Protein AF-A0AAV1JFX5-F1 (afdb_monomer)

Secondary structure (DSSP, 8-state):
--------GGGTT--TTSTTS-TTSS----------B-HHHHHTT---BSTTTTTT-TTTT--SHHHHHHHHHHHHHHHHHHHHHHHHHHHHHHHHHHHHHTT--S--------------

Sequence (120 aa):
MSLPNGVDVSQLVQHPVLAALPPFFLRASERYQRTPKCARCRNHGVVSALKGHKRYCRWRDCVCAKCTLIAERQRVMAAQVALRRQQAQEENEARELNLLYGGQPSGAPHFPEISDEPGN

Foldseek 3Di:
DDDDDDDDPVVVVPDPPVVPDPPVVPPPDPPCPPQDWDQQLVVVVHTDRPVVCQVVPPCNPPDPPSVVVVVVVVVVVVVVVVVVVVVVVVVVVVVVCCVVPVPDDPDDPPDPPPPPDDDD

Structure (mmCIF, N/CA/C/O backbone):
data_AF-A0AAV1JFX5-F1
#
_entry.id   AF-A0AAV1JFX5-F1
#
loop_
_atom_site.group_PDB
_atom_site.id
_atom_site.type_symbol
_atom_site.label_atom_id
_atom_site.label_alt_id
_atom_site.label_comp_id
_atom_site.label_asym_id
_atom_site.label_entity_id
_atom_site.label_seq_id
_atom_site.pdbx_PDB_ins_code
_atom_site.Cartn_x
_atom_site.Cartn_y
_atom_site.Cartn_z
_atom_site.occupancy
_atom_site.B_iso_or_equiv
_atom_site.auth_seq_id
_atom_site.auth_comp_id
_atom_site.auth_asym_id
_atom_site.auth_atom_id
_atom_site.pdbx_PDB_model_num
ATOM 1 N N . MET A 1 1 ? -7.081 -19.475 43.893 1.00 43.19 1 MET A N 1
ATOM 2 C CA . MET A 1 1 ? -6.155 -20.075 42.907 1.00 43.19 1 MET A CA 1
ATOM 3 C C . MET A 1 1 ? -5.531 -18.916 42.160 1.00 43.19 1 MET A C 1
ATOM 5 O O . MET A 1 1 ? -6.092 -18.435 41.188 1.00 43.19 1 MET A O 1
ATOM 9 N N . SER A 1 2 ? -4.455 -18.385 42.729 1.00 47.59 2 SER A N 1
ATOM 10 C CA . SER A 1 2 ? -3.799 -17.162 42.276 1.00 47.59 2 SER A CA 1
ATOM 11 C C . SER A 1 2 ? -2.368 -17.548 41.945 1.00 47.59 2 SER A C 1
ATOM 13 O 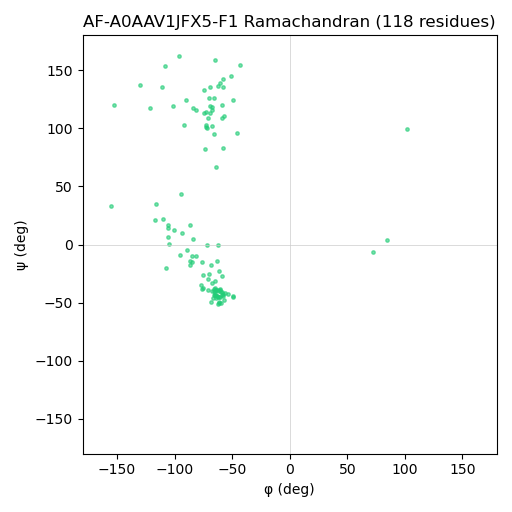O . SER A 1 2 ? -1.656 -18.035 42.820 1.00 47.59 2 SER A O 1
ATOM 15 N N . LEU A 1 3 ? -1.979 -17.405 40.683 1.00 50.19 3 LEU A N 1
ATOM 16 C CA . LEU A 1 3 ? -0.598 -17.591 40.254 1.00 50.19 3 LEU A CA 1
ATOM 17 C C . LEU A 1 3 ? 0.111 -16.238 40.351 1.00 50.19 3 LEU A C 1
ATOM 19 O O . LEU A 1 3 ? -0.376 -15.277 39.751 1.00 50.19 3 LEU A O 1
ATOM 23 N N . PRO A 1 4 ? 1.228 -16.133 41.085 1.00 60.03 4 PRO A N 1
ATOM 24 C CA . PRO A 1 4 ? 2.057 -14.949 41.051 1.00 60.03 4 PRO A CA 1
ATOM 25 C C . PRO A 1 4 ? 3.230 -15.121 40.076 1.00 60.03 4 PRO A C 1
ATOM 27 O O . PRO A 1 4 ? 3.654 -16.230 39.753 1.00 60.03 4 PRO A O 1
ATOM 30 N N . ASN A 1 5 ? 3.785 -13.959 39.740 1.00 56.66 5 ASN A N 1
ATOM 31 C CA . ASN A 1 5 ? 5.135 -13.680 39.255 1.00 56.66 5 ASN A CA 1
ATOM 32 C C . ASN A 1 5 ? 5.292 -13.433 37.754 1.00 56.66 5 ASN A C 1
ATOM 34 O O . ASN A 1 5 ? 5.405 -14.329 36.922 1.00 56.66 5 ASN A O 1
ATOM 38 N N . GLY A 1 6 ? 5.362 -12.129 37.467 1.00 57.31 6 GLY A N 1
ATOM 39 C CA . GLY A 1 6 ? 5.930 -11.576 36.256 1.00 57.31 6 GLY A CA 1
ATOM 40 C C . GLY A 1 6 ? 7.383 -12.000 36.081 1.00 57.31 6 GLY A C 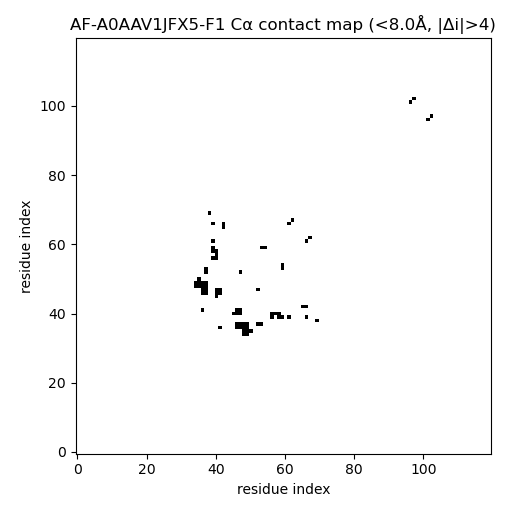1
ATOM 41 O O . GLY A 1 6 ? 8.160 -12.103 37.029 1.00 57.31 6 GLY A O 1
ATOM 42 N N . VAL A 1 7 ? 7.724 -12.252 34.828 1.00 56.00 7 VAL A N 1
ATOM 43 C CA . VAL A 1 7 ? 9.093 -12.495 34.404 1.00 56.00 7 VAL A CA 1
ATOM 44 C C . VAL A 1 7 ? 9.844 -11.164 34.404 1.00 56.00 7 VAL A C 1
ATOM 46 O O . VAL A 1 7 ? 9.533 -10.248 33.643 1.00 56.00 7 VAL A O 1
ATOM 49 N N . ASP A 1 8 ? 10.809 -11.046 35.308 1.00 57.50 8 ASP A N 1
ATOM 50 C CA . ASP A 1 8 ? 11.754 -9.938 35.366 1.00 57.50 8 ASP A CA 1
ATOM 51 C C . ASP A 1 8 ? 12.711 -10.018 34.162 1.00 57.50 8 ASP A C 1
ATOM 53 O O . ASP A 1 8 ? 13.512 -10.945 34.028 1.00 57.50 8 ASP A O 1
ATOM 57 N N . VAL A 1 9 ? 12.609 -9.042 33.255 1.00 59.19 9 VAL A N 1
ATOM 58 C CA . VAL A 1 9 ? 13.401 -8.952 32.010 1.00 59.19 9 VAL A CA 1
ATOM 59 C C . VAL A 1 9 ? 14.908 -8.787 32.287 1.00 59.19 9 VAL A C 1
ATOM 61 O O . VAL A 1 9 ? 15.726 -9.019 31.395 1.00 59.19 9 VAL A O 1
ATOM 64 N N . SER A 1 10 ? 15.301 -8.465 33.524 1.00 55.00 10 SER A N 1
ATOM 65 C CA . SER A 1 10 ? 16.703 -8.327 33.940 1.00 55.00 10 SER A CA 1
ATOM 66 C C . SER A 1 10 ? 17.442 -9.658 34.147 1.00 55.00 10 SER A C 1
ATOM 68 O O . SER A 1 10 ? 18.677 -9.668 34.145 1.00 55.00 10 SER A O 1
ATOM 70 N N . GLN A 1 11 ? 16.748 -10.799 34.247 1.00 52.06 11 GLN A N 1
ATOM 71 C CA . GLN A 1 11 ? 17.409 -12.110 34.385 1.00 52.06 11 GLN A CA 1
ATOM 72 C C . GLN A 1 11 ? 17.818 -12.756 33.051 1.00 52.06 11 GLN A C 1
ATOM 74 O O . GLN A 1 11 ? 18.674 -13.641 33.034 1.00 52.06 11 GLN A O 1
ATOM 79 N N . LEU A 1 12 ? 17.308 -12.280 31.907 1.00 57.41 12 LEU A N 1
ATOM 80 C CA . LEU A 1 12 ? 17.675 -12.837 30.595 1.00 57.41 12 LEU A CA 1
ATOM 81 C C . LEU A 1 12 ? 19.139 -12.542 30.206 1.00 57.41 12 LEU A C 1
ATOM 83 O O . LEU A 1 12 ? 19.706 -13.210 29.344 1.00 57.41 12 LEU A O 1
ATOM 87 N N . VAL A 1 13 ? 19.772 -11.569 30.866 1.00 56.12 13 VAL A N 1
ATOM 88 C CA . VAL A 1 13 ? 21.136 -11.110 30.557 1.00 56.12 13 VAL A CA 1
ATOM 89 C C . VAL A 1 13 ? 22.223 -11.879 31.324 1.00 56.12 13 VAL A C 1
ATOM 91 O O . VAL A 1 13 ? 23.406 -11.656 31.092 1.00 56.12 13 VAL A O 1
ATOM 94 N N . GLN A 1 14 ? 21.846 -12.788 32.231 1.00 57.25 14 GLN A N 1
ATOM 95 C CA . GLN A 1 14 ? 22.782 -13.467 33.143 1.00 57.25 14 GLN A CA 1
ATOM 96 C C . GLN A 1 14 ? 23.077 -14.928 32.763 1.00 57.25 14 GLN A C 1
ATOM 98 O O . GLN A 1 14 ? 23.865 -15.590 33.435 1.00 57.25 14 GLN A O 1
ATOM 103 N N . HIS A 1 15 ? 22.501 -15.445 31.671 1.00 50.72 15 HIS A N 1
ATOM 104 C CA . HIS A 1 15 ? 22.771 -16.814 31.229 1.00 50.72 15 HIS A CA 1
ATOM 105 C C . HIS A 1 15 ? 24.053 -16.898 30.371 1.00 50.72 15 HIS A C 1
ATOM 107 O O . HIS A 1 15 ? 24.092 -16.355 29.263 1.00 50.72 15 HIS A O 1
ATOM 113 N N . PRO A 1 16 ? 25.094 -17.635 30.816 1.00 51.91 16 PRO A N 1
ATOM 114 C CA . PRO A 1 16 ? 26.427 -17.636 30.197 1.00 51.91 16 PRO A CA 1
ATOM 115 C C . PRO A 1 16 ? 26.495 -18.353 28.836 1.00 51.91 16 PRO A C 1
ATOM 117 O O . PRO A 1 16 ? 27.546 -18.381 28.203 1.00 51.91 16 PRO A O 1
ATOM 120 N N . VAL A 1 17 ? 25.385 -18.909 28.343 1.00 55.44 17 VAL A N 1
ATOM 121 C CA . VAL A 1 17 ? 25.326 -19.634 27.061 1.00 55.44 17 VAL A CA 1
ATOM 122 C C . VAL A 1 17 ? 25.125 -18.722 25.843 1.00 55.44 17 VAL A C 1
ATOM 124 O O . VAL A 1 17 ? 25.283 -19.174 24.713 1.00 55.44 17 VAL A O 1
ATOM 127 N N . LEU A 1 18 ? 24.823 -17.433 26.045 1.00 56.38 18 LEU A N 1
ATOM 128 C CA . LEU A 1 18 ? 24.662 -16.456 24.955 1.00 56.38 18 LEU A CA 1
ATOM 129 C C . LEU A 1 18 ? 25.982 -15.793 24.521 1.00 56.38 18 LEU A C 1
ATOM 131 O O . LEU A 1 18 ? 26.044 -15.203 23.445 1.00 56.38 18 LEU A O 1
ATOM 135 N N . ALA A 1 19 ? 27.048 -15.914 25.319 1.00 55.50 19 ALA A N 1
ATOM 136 C CA . ALA A 1 19 ? 28.344 -15.284 25.049 1.00 55.50 19 ALA A CA 1
ATOM 137 C C . ALA A 1 19 ? 29.227 -16.058 24.047 1.00 55.50 19 ALA A C 1
ATOM 139 O O . ALA A 1 19 ? 30.244 -15.535 23.601 1.00 55.50 19 ALA A O 1
ATOM 140 N N . ALA A 1 20 ? 28.851 -17.290 23.682 1.00 57.72 20 ALA A N 1
ATOM 141 C CA . ALA A 1 20 ? 29.642 -18.171 22.815 1.00 57.72 20 ALA A CA 1
ATOM 142 C C . ALA A 1 20 ? 29.091 -18.305 21.382 1.00 57.72 20 ALA A C 1
ATOM 144 O O . ALA A 1 20 ? 29.590 -19.117 20.601 1.00 57.72 20 ALA A O 1
ATOM 145 N N . LEU A 1 21 ? 28.064 -17.533 21.008 1.00 59.91 21 LEU A N 1
ATOM 146 C CA . LEU A 1 21 ? 27.555 -17.559 19.639 1.00 59.91 21 LEU A CA 1
ATOM 147 C C . LEU A 1 21 ? 28.527 -16.816 18.701 1.00 59.91 21 LEU A C 1
ATOM 149 O O . LEU A 1 21 ? 28.950 -15.704 19.022 1.00 59.91 21 LEU A O 1
ATOM 153 N N . PRO A 1 22 ? 28.878 -17.393 17.533 1.00 58.06 22 PRO A N 1
ATOM 154 C CA . PRO A 1 22 ? 29.764 -16.760 16.562 1.00 58.06 22 PRO A CA 1
ATOM 155 C C . PRO A 1 22 ? 29.308 -15.326 16.233 1.00 58.06 22 PRO A C 1
ATOM 157 O O . PRO A 1 22 ? 28.100 -15.097 16.095 1.00 58.06 22 PRO A O 1
ATOM 160 N N . PRO A 1 23 ? 30.229 -14.372 15.986 1.00 56.78 23 PRO A N 1
ATOM 161 C CA . PRO A 1 23 ? 29.908 -12.966 15.695 1.00 56.78 23 PRO A CA 1
ATOM 162 C C . PRO A 1 23 ? 29.085 -12.761 14.408 1.00 56.78 23 PRO A C 1
ATOM 164 O O . PRO A 1 23 ? 28.708 -11.641 14.072 1.00 56.78 23 PRO A O 1
ATOM 167 N N . PHE A 1 24 ? 28.755 -13.840 13.698 1.00 57.38 24 PHE A N 1
ATOM 168 C CA . PHE A 1 24 ? 27.802 -13.846 12.596 1.00 57.38 24 PHE A CA 1
ATOM 169 C C . PHE A 1 24 ? 26.345 -13.641 13.042 1.00 57.38 24 PHE A C 1
ATOM 171 O O . PHE A 1 24 ? 25.556 -13.121 12.257 1.00 57.38 24 PHE A O 1
ATOM 178 N N . PHE A 1 25 ? 25.976 -13.981 14.284 1.00 58.72 25 PHE A N 1
ATOM 179 C CA . PHE A 1 25 ? 24.579 -13.906 14.745 1.00 58.72 25 PHE A CA 1
ATOM 180 C C . PHE A 1 25 ? 24.217 -12.608 15.492 1.00 58.72 25 PHE A C 1
ATOM 182 O O . PHE A 1 25 ? 23.037 -12.341 15.703 1.00 58.72 25 PHE A O 1
ATOM 189 N N . LEU A 1 26 ? 25.195 -11.755 15.829 1.00 59.72 26 LEU A N 1
ATOM 190 C CA . LEU A 1 26 ? 24.975 -10.483 16.545 1.00 59.72 26 LEU A CA 1
ATOM 191 C C . LEU A 1 26 ? 24.976 -9.233 15.644 1.00 59.72 26 LEU A C 1
ATOM 193 O O . LEU A 1 26 ? 24.945 -8.109 16.138 1.00 59.72 26 LEU A O 1
ATOM 197 N N . ARG A 1 27 ? 24.919 -9.390 14.316 1.00 59.03 27 ARG A N 1
ATOM 198 C CA . ARG A 1 27 ? 24.672 -8.274 13.376 1.00 59.03 27 ARG A CA 1
ATOM 199 C C . ARG A 1 27 ? 23.197 -8.121 12.995 1.00 59.03 27 ARG A C 1
ATOM 201 O O . ARG A 1 27 ? 22.863 -7.887 11.838 1.00 59.03 27 ARG A O 1
ATOM 208 N N . ALA A 1 28 ? 22.296 -8.228 13.965 1.00 55.94 28 ALA A N 1
ATOM 209 C CA . ALA A 1 28 ? 20.855 -8.173 13.712 1.00 55.94 28 ALA A CA 1
ATOM 210 C C . ALA A 1 28 ? 20.153 -6.974 14.369 1.00 55.94 28 ALA A C 1
ATOM 212 O O . ALA A 1 28 ? 19.009 -7.089 14.789 1.00 55.94 28 ALA A O 1
ATOM 213 N N . SER A 1 29 ? 20.807 -5.809 14.458 1.00 58.09 29 SER A N 1
ATOM 214 C CA . SER A 1 29 ? 20.095 -4.557 14.771 1.00 58.09 29 SER A CA 1
ATOM 215 C C . SER A 1 29 ? 20.805 -3.295 14.270 1.00 58.09 29 SER A C 1
ATOM 217 O O . SER A 1 29 ? 20.731 -2.226 14.871 1.00 58.09 29 SER A O 1
ATOM 219 N N . GLU A 1 30 ? 21.492 -3.387 13.130 1.00 56.09 30 GLU A N 1
ATOM 220 C CA . GLU A 1 30 ? 21.844 -2.179 12.388 1.00 56.09 30 GLU A CA 1
ATOM 221 C C . GLU A 1 30 ? 20.543 -1.649 11.784 1.00 56.09 30 GLU A C 1
ATOM 223 O O . GLU A 1 30 ? 19.945 -2.279 10.906 1.00 56.09 30 GLU A O 1
ATOM 228 N N . ARG A 1 31 ? 20.064 -0.523 12.319 1.00 55.62 31 ARG A N 1
ATOM 229 C CA . ARG A 1 31 ? 18.845 0.177 11.911 1.00 55.62 31 ARG A CA 1
ATOM 230 C C . ARG A 1 31 ? 18.942 0.696 10.478 1.00 55.62 31 ARG A C 1
ATOM 232 O O . ARG A 1 31 ? 18.907 1.899 10.226 1.00 55.62 31 ARG A O 1
ATOM 239 N N . TYR A 1 32 ? 18.994 -0.203 9.509 1.00 53.62 32 TYR A N 1
ATOM 240 C CA . TYR A 1 32 ? 18.782 0.143 8.124 1.00 53.62 32 TYR A CA 1
ATOM 241 C C . TYR A 1 32 ? 17.281 0.390 7.975 1.00 53.62 32 TYR A C 1
ATOM 243 O O . TYR A 1 32 ? 16.524 -0.492 7.564 1.00 53.62 32 TYR A O 1
ATOM 251 N N . GLN A 1 33 ? 16.832 1.596 8.340 1.00 59.69 33 GLN A N 1
ATOM 252 C CA . GLN A 1 33 ? 15.591 2.154 7.820 1.00 59.69 33 GLN A CA 1
ATOM 253 C C . GLN A 1 33 ? 15.746 2.186 6.297 1.00 59.69 33 GLN A C 1
ATOM 255 O O . GLN A 1 33 ? 16.198 3.165 5.711 1.00 59.69 33 GLN A O 1
ATOM 260 N N . ARG A 1 34 ? 15.471 1.049 5.647 1.00 76.81 34 ARG A N 1
ATOM 261 C CA . ARG A 1 34 ? 15.543 0.896 4.198 1.00 76.81 34 ARG A CA 1
ATOM 262 C C . ARG A 1 34 ? 14.613 1.960 3.634 1.00 76.81 34 ARG A C 1
ATOM 264 O O . ARG A 1 34 ? 13.398 1.845 3.784 1.00 76.81 34 ARG A O 1
ATOM 271 N N . THR A 1 35 ? 15.181 2.976 2.983 1.00 81.56 35 THR A N 1
ATOM 272 C CA . THR A 1 35 ? 14.399 3.980 2.264 1.00 81.56 35 THR A CA 1
ATOM 273 C C . THR A 1 35 ? 13.398 3.253 1.368 1.00 81.56 35 THR A C 1
ATOM 275 O O . THR A 1 35 ? 13.806 2.388 0.577 1.00 81.56 35 THR A O 1
ATOM 278 N N . PRO A 1 36 ? 12.089 3.537 1.493 1.00 92.31 36 PRO A N 1
ATOM 279 C CA . PRO A 1 36 ? 11.079 2.800 0.757 1.00 92.31 36 PRO A CA 1
ATOM 280 C C . PRO A 1 36 ? 11.292 2.998 -0.744 1.00 92.31 36 PRO A C 1
ATOM 282 O O . PRO A 1 36 ? 11.548 4.108 -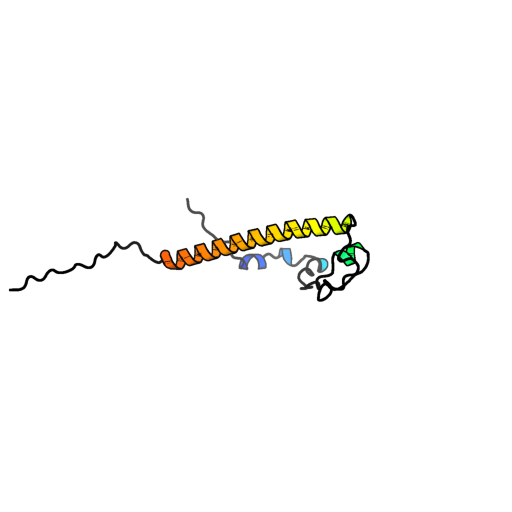1.217 1.00 92.31 36 PRO A O 1
ATOM 285 N N . LYS A 1 37 ? 11.184 1.906 -1.502 1.00 94.81 37 LYS A N 1
ATOM 286 C CA . LYS A 1 37 ? 11.364 1.886 -2.961 1.00 94.81 37 LYS A CA 1
ATOM 287 C C . LYS A 1 37 ? 10.017 1.689 -3.652 1.00 94.81 37 LYS A C 1
ATOM 289 O O . LYS A 1 37 ? 9.108 1.084 -3.083 1.00 94.81 37 LYS A O 1
ATOM 294 N N . CYS A 1 38 ? 9.879 2.169 -4.884 1.00 95.94 38 CYS A N 1
ATOM 295 C CA . CYS A 1 38 ? 8.655 1.975 -5.655 1.00 95.94 38 CYS A CA 1
ATOM 296 C C . CYS A 1 38 ? 8.470 0.504 -6.057 1.00 95.94 38 CYS A C 1
ATOM 298 O O . CYS A 1 38 ? 9.279 -0.056 -6.798 1.00 95.94 38 CYS A O 1
ATOM 300 N N . ALA A 1 39 ? 7.377 -0.113 -5.599 1.00 95.81 39 ALA A N 1
ATOM 301 C CA . ALA A 1 39 ? 7.048 -1.500 -5.924 1.00 95.81 39 ALA A CA 1
ATOM 302 C C . ALA A 1 39 ? 6.783 -1.707 -7.426 1.00 95.81 39 ALA A C 1
ATOM 304 O O . ALA A 1 39 ? 7.238 -2.699 -7.988 1.00 95.81 39 ALA A O 1
ATOM 305 N N . ARG A 1 40 ? 6.111 -0.747 -8.083 1.00 96.94 40 ARG A N 1
ATOM 306 C CA . ARG A 1 40 ? 5.822 -0.798 -9.527 1.00 96.94 40 ARG A CA 1
ATOM 307 C C . ARG A 1 40 ? 7.113 -0.803 -10.344 1.00 96.94 40 ARG A C 1
ATOM 309 O O . ARG A 1 40 ? 7.316 -1.722 -11.123 1.00 96.94 40 ARG A O 1
ATOM 316 N N . CYS A 1 41 ? 8.031 0.133 -10.098 1.00 97.12 41 CYS A N 1
ATOM 317 C CA . CYS A 1 41 ? 9.326 0.153 -10.793 1.00 97.12 41 CYS A CA 1
ATOM 318 C C . CYS A 1 41 ? 10.111 -1.140 -10.591 1.00 97.12 41 CYS A C 1
ATOM 320 O O . CYS A 1 41 ? 10.619 -1.711 -11.556 1.00 97.12 41 CYS A O 1
ATOM 322 N N . ARG A 1 42 ? 10.143 -1.643 -9.349 1.00 96.81 42 ARG A N 1
ATOM 323 C CA . ARG A 1 42 ? 10.859 -2.877 -9.020 1.00 96.81 42 ARG A CA 1
ATOM 324 C C . ARG A 1 42 ? 10.314 -4.077 -9.797 1.00 96.81 42 ARG A C 1
ATOM 326 O O . ARG A 1 42 ? 11.100 -4.895 -10.258 1.00 96.81 42 ARG A O 1
ATOM 333 N N . ASN A 1 43 ? 8.997 -4.165 -9.998 1.00 96.94 43 ASN A N 1
ATOM 334 C CA . ASN A 1 43 ? 8.388 -5.230 -10.802 1.00 96.94 43 ASN A CA 1
ATOM 335 C C . ASN A 1 43 ? 8.852 -5.220 -12.270 1.00 96.94 43 ASN A C 1
ATOM 337 O O . ASN A 1 43 ? 8.798 -6.264 -12.922 1.00 96.94 43 ASN A O 1
ATOM 341 N N . HIS A 1 44 ? 9.330 -4.080 -12.772 1.00 97.62 44 HIS A N 1
ATOM 342 C CA . HIS A 1 44 ? 9.840 -3.889 -14.132 1.00 97.62 44 HIS A CA 1
ATOM 343 C C . HIS A 1 44 ? 11.374 -3.786 -14.204 1.00 97.62 44 HIS A C 1
ATOM 345 O O . HIS A 1 44 ? 11.909 -3.365 -15.224 1.00 97.62 44 HIS A O 1
ATOM 351 N N . GLY A 1 45 ? 12.084 -4.167 -13.137 1.00 96.31 45 GLY A N 1
ATOM 352 C CA . GLY A 1 45 ? 13.549 -4.232 -13.119 1.00 96.31 45 GLY A CA 1
ATOM 353 C C . GLY A 1 45 ? 14.259 -2.912 -12.806 1.00 96.31 45 GLY A C 1
ATOM 354 O O . GLY A 1 45 ? 15.483 -2.877 -12.802 1.00 96.31 45 GLY A O 1
ATOM 355 N N . VAL A 1 46 ? 13.528 -1.836 -12.495 1.00 95.56 46 VAL A N 1
ATOM 356 C CA . VAL A 1 46 ? 14.122 -0.530 -12.164 1.00 95.56 46 VAL A CA 1
ATOM 357 C C . VAL A 1 46 ? 13.918 -0.199 -10.693 1.00 95.56 46 VAL A C 1
ATOM 359 O O . VAL A 1 46 ? 12.832 -0.346 -10.136 1.00 95.56 46 VAL A O 1
ATOM 362 N N . VAL A 1 47 ? 14.965 0.290 -10.037 1.00 93.88 47 VAL A N 1
ATOM 363 C CA . VAL A 1 47 ? 14.901 0.690 -8.632 1.00 93.88 47 VAL A CA 1
ATOM 364 C C . VAL A 1 47 ? 14.777 2.205 -8.543 1.00 93.88 47 VAL A C 1
ATOM 366 O O . VAL A 1 47 ? 15.657 2.938 -8.974 1.00 93.88 47 VAL A O 1
ATOM 369 N N . SER A 1 48 ? 13.685 2.681 -7.950 1.00 94.06 48 SER A N 1
ATOM 370 C CA . SER A 1 48 ? 13.462 4.108 -7.698 1.00 94.06 48 SER A CA 1
ATOM 371 C C . SER A 1 48 ? 13.061 4.317 -6.245 1.00 94.06 48 SER A C 1
ATOM 373 O O . SER A 1 48 ? 12.244 3.558 -5.711 1.00 94.06 48 SER A O 1
ATOM 375 N N . ALA A 1 49 ? 13.621 5.340 -5.600 1.00 94.06 49 ALA A N 1
ATOM 376 C CA . ALA A 1 49 ? 13.168 5.769 -4.281 1.00 94.06 49 ALA A CA 1
ATOM 377 C C . ALA A 1 49 ? 11.694 6.195 -4.360 1.00 94.06 49 ALA A C 1
ATOM 379 O O . ALA A 1 49 ? 11.277 6.820 -5.330 1.00 94.06 49 ALA A O 1
ATOM 380 N N . LEU A 1 50 ? 10.881 5.834 -3.366 1.00 94.00 50 LEU A N 1
ATOM 381 C CA . LEU A 1 50 ? 9.442 6.116 -3.388 1.00 94.00 50 LEU A CA 1
ATOM 382 C C . LEU A 1 50 ? 9.133 7.595 -3.095 1.00 94.00 50 LEU A C 1
ATOM 384 O O . LEU A 1 50 ? 8.105 8.110 -3.542 1.00 94.00 50 LEU A O 1
ATOM 388 N N . LYS A 1 51 ? 10.021 8.287 -2.366 1.00 93.19 51 LYS A N 1
ATOM 389 C CA . LYS A 1 51 ? 9.865 9.705 -2.012 1.00 93.19 51 LYS A CA 1
ATOM 390 C C . LYS A 1 51 ? 9.758 10.552 -3.288 1.00 93.19 51 LYS A C 1
ATOM 392 O O . LYS A 1 51 ? 10.646 10.519 -4.127 1.00 93.19 51 LYS A O 1
ATOM 397 N N . GLY A 1 52 ? 8.641 11.264 -3.462 1.00 93.25 52 GLY A N 1
ATOM 398 C CA . GLY A 1 52 ? 8.377 12.115 -4.637 1.00 93.25 52 GLY A CA 1
ATOM 399 C C . GLY A 1 52 ? 8.064 11.371 -5.947 1.00 93.25 52 GLY A C 1
ATOM 400 O O . GLY A 1 52 ? 7.645 11.991 -6.919 1.00 93.25 52 GLY A O 1
ATOM 401 N N . HIS A 1 53 ? 8.184 10.042 -5.982 1.00 95.31 53 HIS A N 1
ATOM 402 C CA . HIS A 1 53 ? 8.143 9.267 -7.222 1.00 95.31 53 HIS A CA 1
ATOM 403 C C . HIS A 1 53 ? 6.729 8.875 -7.690 1.00 95.31 53 HIS A C 1
ATOM 405 O O . HIS A 1 53 ? 6.538 8.543 -8.855 1.00 95.31 53 HIS A O 1
ATOM 411 N N . LYS A 1 54 ? 5.707 8.930 -6.821 1.00 92.31 54 LYS A N 1
ATOM 412 C CA . LYS A 1 54 ? 4.342 8.458 -7.145 1.00 92.31 54 LYS A CA 1
ATOM 413 C C . LYS A 1 54 ? 3.762 9.084 -8.423 1.00 92.31 54 LYS A C 1
ATOM 415 O O . LYS A 1 54 ? 3.147 8.373 -9.211 1.00 92.31 54 LYS A O 1
ATOM 420 N N . ARG A 1 55 ? 3.944 10.395 -8.627 1.00 94.44 55 ARG A N 1
ATOM 421 C CA . ARG A 1 55 ? 3.388 11.119 -9.788 1.00 94.44 55 ARG A CA 1
ATOM 422 C C . ARG A 1 55 ? 4.163 10.849 -11.077 1.00 94.44 55 ARG A C 1
ATOM 424 O O . ARG A 1 55 ? 3.545 10.662 -12.116 1.00 94.44 55 ARG A O 1
ATOM 431 N N . TYR A 1 56 ? 5.485 10.744 -10.981 1.00 95.06 56 TYR A N 1
ATOM 432 C CA . TYR A 1 56 ? 6.400 10.570 -12.115 1.00 95.06 56 TYR A CA 1
ATOM 433 C C . TYR A 1 56 ? 6.729 9.101 -12.419 1.00 95.06 56 TYR A C 1
ATOM 435 O O . TYR A 1 56 ? 7.642 8.801 -13.184 1.00 95.06 56 TYR A O 1
ATOM 443 N N . CYS A 1 57 ? 6.020 8.159 -11.794 1.00 96.38 57 CYS A N 1
ATOM 444 C CA . CYS A 1 57 ? 6.258 6.741 -12.005 1.00 96.38 57 CYS A CA 1
ATOM 445 C C . CYS A 1 57 ? 5.870 6.349 -13.434 1.00 96.38 57 CYS A C 1
ATOM 447 O O . CYS A 1 57 ? 4.698 6.409 -13.803 1.00 96.38 57 CYS A O 1
ATOM 449 N N . ARG A 1 58 ? 6.846 5.869 -14.213 1.00 96.75 58 ARG A N 1
ATOM 450 C CA . ARG A 1 58 ? 6.635 5.402 -15.592 1.00 96.75 58 ARG A CA 1
ATOM 451 C C . ARG A 1 58 ? 5.614 4.262 -15.698 1.00 96.75 58 ARG A C 1
ATOM 453 O O . ARG A 1 58 ? 4.956 4.128 -16.718 1.00 96.75 58 ARG A O 1
ATOM 460 N N . TRP A 1 59 ? 5.457 3.467 -14.636 1.00 97.19 59 TRP A N 1
ATOM 461 C CA . TRP A 1 59 ? 4.534 2.325 -14.572 1.00 97.19 59 TRP A CA 1
ATOM 462 C C . TRP A 1 59 ? 3.341 2.556 -13.639 1.00 97.19 59 TRP A C 1
ATOM 464 O O . TRP A 1 59 ? 2.754 1.587 -13.147 1.00 97.19 59 TRP A O 1
ATOM 474 N N . ARG A 1 60 ? 2.993 3.821 -13.358 1.00 95.69 60 ARG A N 1
ATOM 475 C CA . ARG A 1 60 ? 1.878 4.199 -12.470 1.00 95.69 60 ARG A CA 1
ATOM 476 C C . ARG A 1 60 ? 0.589 3.448 -12.813 1.00 95.69 60 ARG A C 1
ATOM 478 O O . ARG A 1 60 ? -0.019 2.878 -11.912 1.00 95.69 60 ARG A O 1
ATOM 485 N N . ASP A 1 61 ? 0.283 3.368 -14.104 1.00 95.81 61 ASP A N 1
ATOM 486 C CA . ASP A 1 61 ? -0.966 2.817 -14.638 1.00 95.81 61 ASP A CA 1
ATOM 487 C C . ASP A 1 61 ? -0.766 1.422 -15.270 1.00 95.81 61 ASP A C 1
ATOM 489 O O . ASP A 1 61 ? -1.594 0.935 -16.030 1.00 95.81 61 ASP A O 1
ATOM 493 N N . CYS A 1 62 ? 0.349 0.744 -14.966 1.00 97.12 62 CYS A N 1
ATOM 494 C CA . CYS A 1 62 ? 0.600 -0.605 -15.475 1.00 97.12 62 CYS A CA 1
ATOM 495 C C . CYS A 1 62 ? -0.349 -1.640 -14.841 1.00 97.12 62 CYS A C 1
ATOM 497 O O . CYS A 1 62 ? -0.500 -1.674 -13.613 1.00 97.12 62 CYS A O 1
ATOM 499 N N . VAL A 1 63 ? -0.896 -2.524 -15.684 1.00 97.31 63 VAL A N 1
ATOM 500 C CA . VAL A 1 63 ? -1.861 -3.590 -15.342 1.00 97.31 63 VAL A CA 1
ATOM 501 C C . VAL A 1 63 ? -1.333 -5.010 -15.606 1.00 97.31 63 VAL A C 1
ATOM 503 O O . VAL A 1 63 ? -2.099 -5.957 -15.744 1.00 97.31 63 VAL A O 1
ATOM 506 N N . CYS A 1 64 ? -0.010 -5.194 -15.689 1.00 98.06 64 CYS A N 1
ATOM 507 C CA . CYS A 1 64 ? 0.568 -6.538 -15.798 1.00 98.06 64 CYS A CA 1
ATOM 508 C C . CYS A 1 64 ? 0.292 -7.363 -14.527 1.00 98.06 64 CYS A C 1
ATOM 510 O O . CYS A 1 64 ? 0.113 -6.794 -13.450 1.00 98.06 64 CYS A O 1
ATOM 512 N N . ALA A 1 65 ? 0.358 -8.697 -14.612 1.00 97.75 65 ALA A N 1
ATOM 513 C CA . ALA A 1 65 ? 0.062 -9.591 -13.485 1.00 97.75 65 ALA A CA 1
ATOM 514 C C . ALA A 1 65 ? 0.787 -9.196 -12.179 1.00 97.75 65 ALA A C 1
ATOM 516 O O . ALA A 1 65 ? 0.165 -9.073 -11.126 1.00 97.75 65 ALA A O 1
ATOM 517 N N . LYS A 1 66 ? 2.091 -8.880 -12.251 1.00 97.75 66 LYS A N 1
ATOM 518 C CA . LYS A 1 66 ? 2.879 -8.419 -11.090 1.00 97.75 66 LYS A CA 1
ATOM 519 C C . LYS A 1 66 ? 2.346 -7.115 -10.480 1.00 97.75 66 LYS A C 1
ATOM 521 O O . LYS A 1 66 ? 2.373 -6.950 -9.262 1.00 97.75 66 LYS A O 1
ATOM 526 N N . CYS A 1 67 ? 1.903 -6.172 -11.311 1.00 97.75 67 CYS A N 1
ATOM 527 C CA . CYS A 1 67 ? 1.385 -4.874 -10.876 1.00 97.75 67 CYS A CA 1
ATOM 528 C C . CYS A 1 67 ? -0.045 -4.971 -10.322 1.00 97.75 67 CYS A C 1
ATOM 530 O O . CYS A 1 67 ? -0.355 -4.303 -9.337 1.00 97.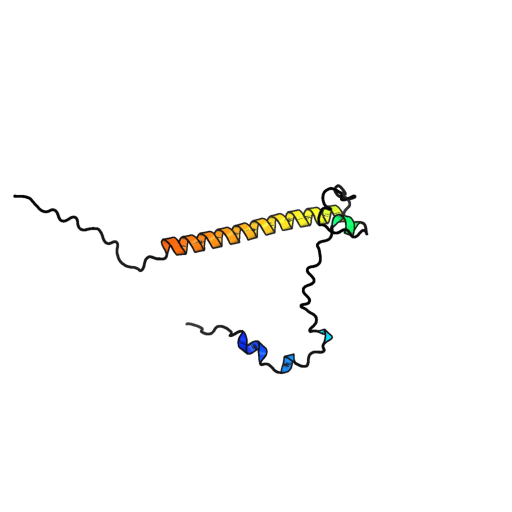75 67 CYS A O 1
ATOM 532 N N . THR A 1 68 ? -0.877 -5.848 -10.880 1.00 98.06 68 THR A N 1
ATOM 533 C CA . THR A 1 68 ? -2.216 -6.145 -10.350 1.00 98.06 68 THR A CA 1
ATOM 534 C C . THR A 1 68 ? -2.132 -6.798 -8.969 1.00 98.06 68 THR A C 1
ATOM 536 O O . THR A 1 68 ? -2.804 -6.357 -8.039 1.00 98.06 68 THR A O 1
ATOM 539 N N . LEU A 1 69 ? -1.218 -7.757 -8.779 1.00 97.50 69 LEU A N 1
ATOM 540 C CA . LEU A 1 69 ? -1.006 -8.415 -7.483 1.00 97.50 69 LEU A CA 1
ATOM 541 C C . LEU A 1 69 ? -0.618 -7.435 -6.365 1.00 97.50 69 LEU A C 1
ATOM 543 O O . LEU A 1 69 ? -1.134 -7.521 -5.251 1.00 97.50 69 LEU A O 1
ATOM 547 N N . ILE A 1 70 ? 0.279 -6.479 -6.635 1.00 97.06 70 ILE A N 1
ATOM 548 C CA . ILE A 1 70 ? 0.651 -5.488 -5.611 1.00 97.06 70 ILE A CA 1
ATOM 549 C C . ILE A 1 70 ? -0.479 -4.496 -5.322 1.00 97.06 70 ILE A C 1
ATOM 551 O O . ILE A 1 70 ? -0.551 -4.006 -4.197 1.00 97.06 70 ILE A O 1
ATOM 555 N N . ALA A 1 71 ? -1.332 -4.192 -6.305 1.00 96.88 71 ALA A N 1
ATOM 556 C CA . ALA A 1 71 ? -2.482 -3.318 -6.106 1.00 96.88 71 ALA A CA 1
ATOM 557 C C . ALA A 1 71 ? -3.487 -3.987 -5.162 1.00 96.88 71 ALA A C 1
ATOM 559 O O . ALA A 1 71 ? -3.896 -3.382 -4.171 1.00 96.88 71 ALA A O 1
ATOM 560 N N . GLU A 1 72 ? -3.772 -5.268 -5.392 1.00 98.00 72 GLU A N 1
ATOM 561 C CA . GLU A 1 72 ? -4.648 -6.043 -4.517 1.00 98.00 72 GLU A CA 1
ATOM 562 C C . GLU A 1 72 ? -4.062 -6.186 -3.106 1.00 98.00 72 GLU A C 1
ATOM 564 O O . GLU A 1 72 ? -4.731 -5.912 -2.109 1.00 98.00 72 GLU A O 1
ATOM 569 N N . ARG A 1 73 ? -2.760 -6.479 -2.997 1.00 98.12 73 ARG A N 1
ATOM 570 C CA . ARG A 1 73 ? -2.070 -6.497 -1.698 1.00 98.12 73 ARG A CA 1
ATOM 571 C C . ARG A 1 73 ? -2.194 -5.165 -0.953 1.00 98.12 73 ARG A C 1
ATOM 573 O O . ARG A 1 73 ? -2.371 -5.161 0.262 1.00 98.12 73 ARG A O 1
ATOM 580 N N . GLN A 1 74 ? -2.066 -4.034 -1.648 1.00 97.25 74 GLN A N 1
ATOM 581 C CA . GLN A 1 74 ? -2.212 -2.708 -1.039 1.00 97.25 74 GLN A CA 1
ATOM 582 C C . GLN A 1 74 ? -3.638 -2.457 -0.551 1.00 97.25 74 GLN A C 1
ATOM 584 O O . GLN A 1 74 ? -3.795 -1.893 0.530 1.00 97.25 74 GLN A O 1
ATOM 589 N N . ARG A 1 75 ? -4.653 -2.914 -1.295 1.00 98.31 75 ARG A N 1
ATOM 590 C CA . ARG A 1 75 ? -6.060 -2.846 -0.882 1.00 98.31 75 ARG A CA 1
ATOM 591 C C . ARG A 1 75 ? -6.288 -3.599 0.430 1.00 98.31 75 ARG A C 1
ATOM 593 O O . ARG A 1 75 ? -6.810 -3.020 1.380 1.00 98.31 75 ARG A O 1
ATOM 600 N N . VAL A 1 76 ? -5.823 -4.848 0.513 1.00 98.25 76 VAL A N 1
ATOM 601 C CA . VAL A 1 76 ? -5.934 -5.674 1.729 1.00 98.25 76 VAL A CA 1
ATOM 602 C C . VAL A 1 76 ? -5.178 -5.044 2.902 1.00 98.25 76 VAL A C 1
ATOM 604 O O . VAL A 1 76 ? -5.721 -4.926 3.997 1.00 98.25 76 VAL A O 1
ATOM 607 N N . MET A 1 77 ? -3.948 -4.572 2.679 1.00 98.38 77 MET A N 1
ATOM 608 C CA . MET A 1 77 ? -3.179 -3.893 3.726 1.00 98.38 77 MET A CA 1
ATOM 609 C C . MET A 1 77 ? -3.854 -2.611 4.216 1.00 98.38 77 MET A C 1
ATOM 611 O O . MET A 1 77 ? -3.810 -2.336 5.410 1.00 98.38 77 MET A O 1
ATOM 615 N N . ALA A 1 78 ? -4.458 -1.822 3.324 1.00 98.38 78 ALA A N 1
ATOM 616 C CA . ALA A 1 78 ? -5.175 -0.610 3.705 1.00 98.38 78 ALA A CA 1
ATOM 617 C C . ALA A 1 78 ? -6.358 -0.939 4.624 1.00 98.38 78 ALA A C 1
ATOM 619 O O . ALA A 1 78 ? -6.494 -0.313 5.672 1.00 98.38 78 ALA A O 1
ATOM 620 N N . ALA A 1 79 ? -7.140 -1.970 4.284 1.00 98.19 79 ALA A N 1
ATOM 621 C CA . ALA A 1 79 ? -8.228 -2.454 5.130 1.00 98.19 79 ALA A CA 1
ATOM 622 C C . ALA A 1 79 ? -7.719 -2.938 6.499 1.00 98.19 79 ALA A C 1
ATOM 624 O O . ALA A 1 79 ? -8.255 -2.551 7.533 1.00 98.19 79 ALA A O 1
ATOM 625 N N . GLN A 1 80 ? -6.630 -3.712 6.527 1.00 98.69 80 GLN A N 1
ATOM 626 C CA . GLN A 1 80 ? -6.040 -4.197 7.777 1.00 98.69 80 GLN A CA 1
ATOM 627 C C . GLN A 1 80 ? -5.499 -3.056 8.657 1.00 98.69 80 GLN A C 1
ATOM 629 O O . GLN A 1 80 ? -5.639 -3.088 9.879 1.00 98.69 80 GLN A O 1
ATOM 634 N N . VAL A 1 81 ? -4.875 -2.041 8.051 1.00 98.62 81 VAL A N 1
ATOM 635 C CA . VAL A 1 81 ? -4.388 -0.856 8.771 1.00 98.62 81 VAL A CA 1
ATOM 636 C C . VAL A 1 81 ? -5.554 -0.037 9.316 1.00 98.62 81 VAL A C 1
ATOM 638 O O . VAL A 1 81 ? -5.460 0.436 10.444 1.00 98.62 81 VAL A O 1
ATOM 641 N N . ALA A 1 82 ? -6.637 0.117 8.550 1.00 98.38 82 ALA A N 1
ATOM 642 C CA . ALA A 1 82 ? -7.841 0.799 9.012 1.00 98.38 82 ALA A CA 1
ATOM 643 C C . ALA A 1 82 ? -8.452 0.083 10.223 1.00 98.38 82 ALA A C 1
ATOM 645 O O . ALA A 1 82 ? -8.639 0.718 11.256 1.00 98.38 82 ALA A O 1
ATOM 646 N N . LEU A 1 83 ? -8.633 -1.239 10.140 1.00 98.50 83 LEU A N 1
ATOM 647 C CA . LEU A 1 83 ? -9.165 -2.042 11.242 1.00 98.50 83 LEU A CA 1
ATOM 648 C C . LEU A 1 83 ? -8.326 -1.897 12.516 1.00 98.50 83 LEU A C 1
ATOM 650 O O . LEU A 1 83 ? -8.859 -1.639 13.588 1.00 98.50 83 LEU A O 1
ATOM 654 N N . ARG A 1 84 ? -6.997 -2.010 12.407 1.00 98.44 84 ARG A N 1
ATOM 655 C CA . ARG A 1 84 ? -6.118 -1.878 13.578 1.00 98.44 84 ARG A CA 1
ATOM 656 C C . ARG A 1 84 ? -6.164 -0.475 14.184 1.00 98.44 84 ARG A C 1
ATOM 658 O O . ARG A 1 84 ? -6.068 -0.336 15.396 1.00 98.44 84 ARG A O 1
ATOM 665 N N . ARG A 1 85 ? -6.268 0.565 13.350 1.00 98.38 85 ARG A N 1
ATOM 666 C CA . ARG A 1 85 ? -6.405 1.950 13.828 1.00 98.38 85 ARG A CA 1
ATOM 667 C C . ARG A 1 85 ? -7.726 2.157 14.558 1.00 98.38 85 ARG A C 1
ATOM 669 O O . ARG A 1 85 ? -7.711 2.808 15.589 1.00 98.38 85 ARG A O 1
ATOM 676 N N . GLN A 1 86 ? -8.811 1.573 14.052 1.00 98.31 86 GLN A N 1
ATOM 677 C CA . GLN A 1 86 ? -10.112 1.597 14.712 1.00 98.31 86 GLN A CA 1
ATOM 678 C C . GLN A 1 86 ? -10.049 0.905 16.078 1.00 98.31 86 GLN A C 1
ATOM 680 O O . GLN A 1 86 ? -10.395 1.522 17.072 1.00 98.31 86 GLN A O 1
ATOM 685 N N . GLN A 1 87 ? -9.509 -0.315 16.152 1.00 98.25 87 GLN A N 1
ATOM 686 C CA . GLN A 1 87 ? -9.359 -1.036 17.425 1.00 98.25 87 GLN A CA 1
ATOM 687 C C . GLN A 1 87 ? -8.523 -0.252 18.447 1.00 98.25 87 GLN A C 1
ATOM 689 O O . GLN A 1 87 ? -8.891 -0.169 19.611 1.00 98.25 87 GLN A O 1
ATOM 694 N N . ALA A 1 88 ? -7.415 0.356 18.010 1.00 97.31 88 ALA A N 1
ATOM 695 C CA . ALA A 1 88 ? -6.578 1.177 18.884 1.00 97.31 88 ALA A CA 1
ATOM 696 C C . ALA A 1 88 ? -7.283 2.467 19.342 1.00 97.31 88 ALA A C 1
ATOM 698 O O . ALA A 1 88 ? -7.038 2.939 20.449 1.00 97.31 88 ALA A O 1
ATOM 699 N N . GLN A 1 89 ? -8.137 3.044 18.493 1.00 97.12 89 GLN A N 1
ATOM 700 C CA . GLN A 1 89 ? -8.956 4.198 18.846 1.00 97.12 89 GLN A CA 1
ATOM 701 C C . GLN A 1 89 ? -10.023 3.809 19.877 1.00 97.12 89 GLN A C 1
ATOM 703 O O . GLN A 1 89 ? -10.096 4.446 20.922 1.00 97.12 89 GLN A O 1
ATOM 708 N N . GLU A 1 90 ? -10.772 2.734 19.629 1.00 96.50 90 GLU A N 1
ATOM 709 C CA . GLU A 1 90 ? -11.789 2.204 20.548 1.00 96.50 90 GLU A CA 1
ATOM 710 C C . GLU A 1 90 ? -11.179 1.829 21.912 1.00 96.50 90 GLU A C 1
ATOM 712 O O . GLU A 1 90 ? -11.755 2.135 22.952 1.00 96.50 90 GLU A O 1
ATOM 717 N N . GLU A 1 91 ? -9.983 1.227 21.936 1.00 96.00 91 GLU A N 1
ATOM 718 C CA . GLU A 1 91 ? -9.261 0.919 23.179 1.00 96.00 91 GLU A CA 1
ATOM 719 C C . GLU A 1 91 ? -8.844 2.190 23.936 1.00 96.00 91 GLU A C 1
ATOM 721 O O . GLU A 1 91 ? -8.978 2.256 25.161 1.00 96.00 91 GLU A O 1
ATOM 726 N N . ASN A 1 92 ? -8.356 3.214 23.227 1.00 95.62 92 ASN A N 1
ATOM 727 C CA . ASN A 1 92 ? -7.986 4.486 23.842 1.00 95.62 92 ASN A CA 1
ATOM 728 C C . ASN A 1 92 ? -9.211 5.215 24.416 1.00 95.62 92 ASN A C 1
ATOM 730 O O . ASN A 1 92 ? -9.147 5.706 25.540 1.00 95.62 92 ASN A O 1
ATOM 734 N N . GLU A 1 93 ? -10.322 5.237 23.679 1.00 95.00 93 GLU A N 1
ATOM 735 C CA . GLU A 1 93 ? -11.596 5.809 24.129 1.00 95.00 93 GLU A CA 1
ATOM 736 C C . GLU A 1 93 ? -12.151 5.046 25.340 1.00 95.00 93 GLU A C 1
ATOM 738 O O . GLU A 1 93 ? -12.530 5.662 26.333 1.00 95.00 93 GLU A O 1
ATOM 743 N N . ALA A 1 94 ? -12.125 3.708 25.330 1.00 93.69 94 ALA A N 1
ATOM 744 C CA . ALA A 1 94 ? -12.534 2.897 26.479 1.00 93.69 94 ALA A CA 1
ATOM 745 C C . ALA A 1 94 ? -11.657 3.162 27.713 1.00 93.69 94 ALA A C 1
ATOM 747 O O . ALA A 1 94 ? -12.161 3.254 28.836 1.00 93.69 94 ALA A O 1
ATOM 748 N N . ARG A 1 95 ? -10.343 3.326 27.515 1.00 92.50 95 ARG A N 1
ATOM 749 C CA . ARG A 1 95 ? -9.408 3.682 28.587 1.00 92.50 95 ARG A CA 1
ATOM 750 C C . ARG A 1 95 ? -9.699 5.078 29.140 1.00 92.50 95 ARG A C 1
ATOM 752 O O . ARG A 1 95 ? -9.688 5.243 30.358 1.00 92.50 95 ARG A O 1
ATOM 759 N N . GLU A 1 96 ? -9.962 6.055 28.277 1.00 92.19 96 GLU A N 1
ATOM 760 C CA . GLU A 1 96 ? -10.324 7.425 28.659 1.00 92.19 96 GLU A CA 1
ATOM 761 C C . GLU A 1 96 ? -11.656 7.471 29.416 1.00 92.19 96 GLU A C 1
ATOM 763 O O . GLU A 1 96 ? -11.729 8.059 30.494 1.00 92.19 96 GLU A O 1
ATOM 768 N N . LEU A 1 97 ? -12.684 6.770 28.933 1.00 89.75 97 LEU A N 1
ATOM 769 C CA . LEU A 1 97 ? -13.961 6.634 29.635 1.00 89.75 97 LEU A CA 1
ATOM 770 C C . LEU A 1 97 ? -13.780 5.979 31.007 1.00 89.75 97 LEU A C 1
ATOM 772 O O . LEU A 1 97 ? -14.355 6.445 31.988 1.00 89.75 97 LEU A O 1
ATOM 776 N N . ASN A 1 98 ? -12.938 4.950 31.116 1.00 88.81 98 ASN A N 1
ATOM 777 C CA . ASN A 1 98 ? -12.621 4.342 32.406 1.00 88.81 98 ASN A CA 1
ATOM 778 C C . ASN A 1 98 ? -11.868 5.305 33.347 1.00 88.81 98 ASN A C 1
ATOM 780 O O . ASN A 1 98 ? -12.047 5.228 34.556 1.00 88.81 98 ASN A O 1
ATOM 784 N N . LEU A 1 99 ? -11.053 6.228 32.830 1.00 88.19 99 LEU A N 1
ATOM 785 C CA . LEU A 1 99 ? -10.408 7.275 33.638 1.00 88.19 99 LEU A CA 1
ATOM 786 C C . LEU A 1 99 ? -11.412 8.335 34.119 1.00 88.19 99 LEU A C 1
ATOM 788 O O . LEU A 1 99 ? -11.319 8.780 35.260 1.00 88.19 99 LEU A O 1
ATOM 792 N N . LEU A 1 100 ? -12.370 8.721 33.271 1.00 84.06 100 LEU A N 1
ATOM 793 C CA . LEU A 1 100 ? -13.386 9.730 33.595 1.00 84.06 100 LEU A CA 1
ATOM 794 C C . LEU A 1 100 ? -14.475 9.195 34.540 1.00 84.06 100 LEU A C 1
ATOM 796 O O . LEU A 1 100 ? -14.919 9.920 35.427 1.00 84.06 100 LEU A O 1
ATOM 800 N N . TYR A 1 101 ? -14.888 7.933 34.375 1.00 72.94 101 TYR A N 1
ATOM 801 C CA . TYR A 1 101 ? -15.998 7.321 35.121 1.00 72.94 101 TYR A CA 1
ATOM 802 C C . TYR A 1 101 ? -15.568 6.288 36.180 1.00 72.94 101 TYR A C 1
ATOM 804 O O . TYR A 1 101 ? -16.325 6.022 37.109 1.00 72.94 101 TYR A O 1
ATOM 812 N N . GLY A 1 102 ? -14.365 5.710 36.097 1.00 61.44 102 GLY A N 1
ATOM 813 C CA . GLY A 1 102 ? -13.860 4.691 37.035 1.00 61.44 102 GLY A CA 1
ATOM 814 C C . GLY A 1 102 ? -13.233 5.249 38.320 1.00 61.44 102 GLY A C 1
ATOM 815 O O . GLY A 1 102 ? -12.710 4.489 39.131 1.00 61.44 102 GLY A O 1
ATOM 816 N N . GLY A 1 103 ? -13.285 6.570 38.515 1.00 52.00 103 GLY A N 1
ATOM 817 C CA . GLY A 1 103 ? -12.831 7.277 39.716 1.00 52.00 103 GLY A CA 1
ATOM 818 C C . GLY A 1 103 ? -13.870 7.379 40.838 1.00 52.00 103 GLY A C 1
ATOM 819 O O . GLY A 1 103 ? -13.705 8.213 41.724 1.00 52.00 103 GLY A O 1
ATOM 820 N N . GLN A 1 104 ? -14.939 6.578 40.819 1.00 49.38 104 GLN A N 1
ATOM 821 C CA . GLN A 1 104 ? -15.866 6.478 41.946 1.00 49.38 104 GLN A CA 1
ATOM 822 C C . GLN A 1 104 ? -15.419 5.331 42.864 1.00 49.38 104 GLN A C 1
ATOM 824 O O . GLN A 1 104 ? -15.656 4.166 42.535 1.00 49.38 104 GLN A O 1
ATOM 829 N N . PRO A 1 105 ? -14.771 5.603 44.017 1.00 48.44 105 PRO A N 1
ATOM 830 C CA . PRO A 1 105 ? -14.783 4.615 45.078 1.00 48.44 105 PRO A CA 1
ATOM 831 C C . PRO A 1 105 ? -16.249 4.364 45.420 1.00 48.44 105 PRO A C 1
ATOM 833 O O . PRO A 1 105 ? -17.046 5.294 45.522 1.00 48.44 105 PRO A O 1
ATOM 836 N N . SER A 1 106 ? -16.601 3.096 45.569 1.00 51.62 106 SER A N 1
ATOM 837 C CA . SER A 1 106 ? -17.842 2.646 46.181 1.00 51.62 106 SER A CA 1
ATOM 838 C C . SER A 1 106 ? -18.102 3.412 47.485 1.00 51.62 106 SER A C 1
ATOM 840 O O . SER A 1 106 ? -17.572 3.073 48.540 1.00 51.62 106 SER A O 1
ATOM 842 N N . GLY A 1 107 ? -18.898 4.464 47.391 1.00 48.81 107 GLY A N 1
ATOM 843 C CA . GLY A 1 107 ? -19.387 5.292 48.476 1.00 48.81 107 GLY A CA 1
ATOM 844 C C . GLY A 1 107 ? -20.705 5.857 47.980 1.00 48.81 107 GLY A C 1
ATOM 845 O O . GLY A 1 107 ? -20.756 6.438 46.901 1.00 48.81 107 GLY A O 1
ATOM 846 N N . ALA A 1 108 ? -21.773 5.548 48.705 1.00 48.28 108 ALA A N 1
ATOM 847 C CA . ALA A 1 108 ? -23.165 5.791 48.353 1.00 48.28 108 ALA A CA 1
ATOM 848 C C . ALA A 1 108 ? -23.439 7.189 47.753 1.00 48.28 108 ALA A C 1
ATOM 850 O O . ALA A 1 108 ? -22.725 8.142 48.072 1.00 48.28 108 ALA A O 1
ATOM 851 N N . PRO A 1 109 ? -24.503 7.353 46.942 1.00 49.75 109 PRO A N 1
ATOM 852 C CA . PRO A 1 109 ? -24.948 8.681 46.540 1.00 49.75 109 PRO A CA 1
ATOM 853 C C . PRO A 1 109 ? -25.296 9.493 47.797 1.00 49.75 109 PRO A C 1
ATOM 855 O O . PRO A 1 109 ? -26.287 9.217 48.468 1.00 49.75 109 PRO A O 1
ATOM 858 N N . HIS A 1 110 ? -24.466 10.484 48.133 1.00 53.22 110 HIS A N 1
ATOM 859 C CA . HIS A 1 110 ? -24.804 11.483 49.140 1.00 53.22 110 HIS A CA 1
ATOM 860 C C . HIS A 1 110 ? -25.854 12.407 48.527 1.00 53.22 110 HIS A C 1
ATOM 862 O O . HIS A 1 110 ? -25.549 13.281 47.716 1.00 53.22 110 HIS A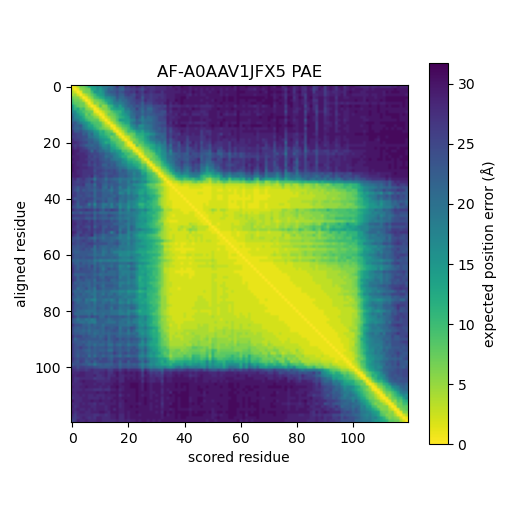 O 1
ATOM 868 N N . PHE A 1 111 ? -27.109 12.175 48.896 1.00 50.84 111 PHE A N 1
ATOM 869 C CA . PHE A 1 111 ? -28.197 13.110 48.651 1.00 50.84 111 PHE A CA 1
ATOM 870 C C . PHE A 1 111 ? -27.975 14.324 49.569 1.00 50.84 111 PHE A C 1
ATOM 872 O O . PHE A 1 111 ? -27.762 14.108 50.765 1.00 50.84 111 PHE A O 1
ATOM 879 N N . PRO A 1 112 ? -27.938 15.569 49.066 1.00 54.94 112 PRO A N 1
ATOM 880 C CA . PRO A 1 112 ? -27.858 16.731 49.939 1.00 54.94 112 PRO A CA 1
ATOM 881 C C . PRO A 1 112 ? -29.176 16.830 50.714 1.00 54.94 112 PRO A C 1
ATOM 883 O O . PRO A 1 112 ? -30.248 16.969 50.127 1.00 54.94 112 PRO A O 1
ATOM 886 N N . GLU A 1 113 ? -29.088 16.678 52.032 1.00 47.47 113 GLU A N 1
ATOM 887 C CA . GLU A 1 113 ? -30.204 16.831 52.961 1.00 47.47 113 GLU A CA 1
ATOM 888 C C . GLU A 1 113 ? -30.621 18.306 52.959 1.00 47.47 113 GLU A C 1
ATOM 890 O O . GLU A 1 113 ? -29.929 19.167 53.500 1.00 47.47 113 GLU A O 1
ATOM 895 N N . ILE A 1 114 ? -31.714 18.613 52.259 1.00 60.75 114 ILE A N 1
ATOM 896 C CA . ILE A 1 114 ? -32.364 19.921 52.308 1.00 60.75 114 ILE A CA 1
ATOM 897 C C . ILE A 1 114 ? -33.048 19.993 53.671 1.00 60.75 114 ILE A C 1
ATOM 899 O O . ILE A 1 114 ? -34.067 19.347 53.899 1.00 60.75 114 ILE A O 1
ATOM 903 N N . SER A 1 115 ? -32.438 20.721 54.600 1.00 47.59 115 SER A N 1
ATOM 904 C CA . SER A 1 115 ? -33.025 21.017 55.900 1.00 47.59 115 SER A CA 1
ATOM 905 C C . SER A 1 115 ? -34.157 22.028 55.693 1.00 47.59 115 SER A C 1
ATOM 907 O O . SER A 1 115 ? -33.901 23.217 55.5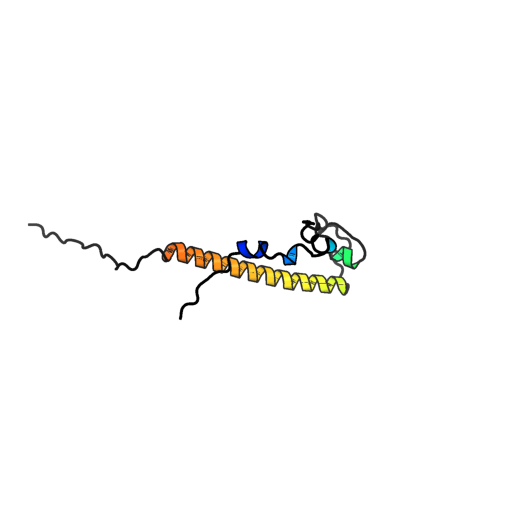08 1.00 47.59 115 SER A O 1
ATOM 909 N N . ASP A 1 116 ? -35.403 21.557 55.682 1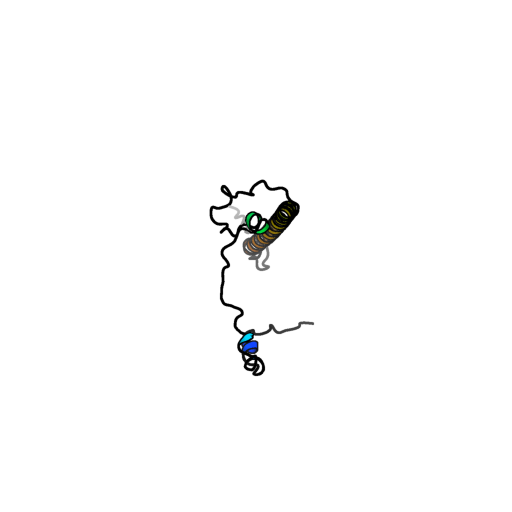.00 51.16 116 ASP A N 1
ATOM 910 C CA . ASP A 1 116 ? -36.581 22.411 55.830 1.00 51.16 116 ASP A CA 1
ATOM 911 C C . ASP A 1 116 ? -36.572 23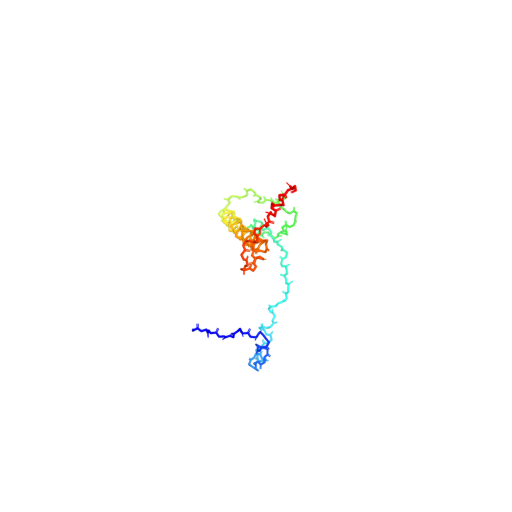.018 57.247 1.00 51.16 116 ASP A C 1
ATOM 913 O O . ASP A 1 116 ? -37.009 22.393 58.211 1.00 51.16 116 ASP A O 1
ATOM 917 N N . GLU A 1 117 ? -36.030 24.229 57.383 1.00 55.91 117 GLU A N 1
ATOM 918 C CA . GLU A 1 117 ? -36.239 25.114 58.537 1.00 55.91 117 GLU A CA 1
ATOM 919 C C . GLU A 1 117 ? -37.669 25.679 58.464 1.00 55.91 117 GLU A C 1
ATOM 921 O O . GLU A 1 117 ? -37.969 26.446 57.540 1.00 55.91 117 GLU A O 1
ATOM 926 N N . PRO A 1 118 ? -38.582 25.353 59.397 1.00 58.66 118 PRO A N 1
ATOM 927 C CA . PRO A 1 118 ? -39.854 26.043 59.458 1.00 58.66 118 PRO A 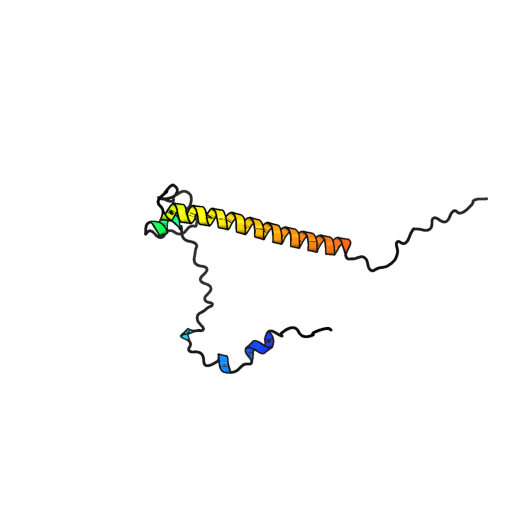CA 1
ATOM 928 C C . PRO A 1 118 ? -39.662 27.370 60.195 1.00 58.66 118 PRO A C 1
ATOM 930 O O . PRO A 1 118 ? -39.371 27.410 61.388 1.00 58.66 118 PRO A O 1
ATOM 933 N N . GLY A 1 119 ? -39.877 28.469 59.477 1.00 57.88 119 GLY A N 1
ATOM 934 C CA . GLY A 1 119 ? -40.067 29.773 60.095 1.00 57.88 119 GLY A CA 1
ATOM 935 C C . GLY A 1 119 ? -41.359 29.819 60.916 1.00 57.88 119 GLY A C 1
ATOM 936 O O . GLY A 1 119 ? -42.430 29.521 60.383 1.00 57.88 119 GLY A O 1
ATOM 937 N N . ASN A 1 120 ? -41.236 30.203 62.190 1.00 48.28 120 ASN A N 1
ATOM 938 C CA . ASN A 1 120 ? -42.010 31.226 62.920 1.00 48.28 120 ASN A CA 1
ATOM 939 C C . ASN A 1 120 ? -41.794 31.071 64.432 1.00 48.28 120 ASN A C 1
ATOM 941 O O . ASN A 1 120 ? -42.260 30.052 64.989 1.00 48.28 120 ASN A O 1
#

Solvent-accessible surface area (backbone atoms only — not comparable to full-atom values): 7995 Å² total; per-residue (Å²): 143,82,89,84,80,80,84,64,77,78,62,74,80,71,57,81,78,70,77,74,61,61,82,82,73,76,74,78,75,76,83,71,76,69,76,59,57,34,63,56,42,46,74,72,78,39,90,43,63,37,79,86,32,73,84,73,38,93,51,67,85,52,75,50,72,73,45,45,53,53,53,52,51,48,54,56,49,49,53,54,52,49,52,53,50,49,54,54,48,53,52,51,51,50,52,49,49,45,63,73,64,63,73,63,72,96,66,77,88,80,72,83,81,78,78,85,76,82,89,131

InterPro domains:
  IPR001275 DM DNA-binding domain [PF00751] (34-80)
  IPR001275 DM DNA-binding domain [PS40000] (38-67)
  IPR001275 DM DNA-binding domain [PS50809] (38-85)
  IPR001275 DM DNA-binding domain [SM00301] (34-87)
  IPR026607 DMRT family [PTHR12322] (27-106)
  IPR036407 DM DNA-binding domain superfamily [G3DSA:4.10.1040.10] (30-80)
  IPR036407 DM DNA-binding domain superfamily [SSF82927] (32-80)

Radius of gyration: 29.85 Å; Cα contacts (8 Å, |Δi|>4): 39; chains: 1; bounding box: 72×51×79 Å

Organism: NCBI:txid320188

pLDDT: mean 77.51, std 20.57, range [43.19, 98.69]

Mean predicted aligned error: 16.77 Å